Protein AF-A0A759NZT4-F1 (afdb_monomer_lite)

Radius of gyration: 34.12 Å; chains: 1; bounding box: 114×73×53 Å

Organism: Salmonella enterica (NCBI:txid28901)

Structure (mmCIF, N/CA/C/O backbone):
data_AF-A0A759NZT4-F1
#
_entry.id   AF-A0A759NZT4-F1
#
loop_
_atom_site.group_PDB
_atom_site.id
_atom_site.type_symbol
_atom_site.label_atom_id
_atom_site.label_alt_id
_atom_site.label_comp_id
_atom_site.label_asym_id
_atom_site.label_entity_id
_atom_site.label_seq_id
_atom_site.pdbx_PDB_ins_code
_atom_site.Cartn_x
_atom_site.Cartn_y
_atom_site.Cartn_z
_atom_site.occupancy
_atom_site.B_iso_or_equiv
_atom_site.auth_seq_id
_atom_site.auth_comp_id
_atom_site.auth_asym_id
_atom_site.auth_atom_id
_atom_site.pdbx_PDB_model_num
ATOM 1 N N . MET A 1 1 ? 90.671 -64.430 8.704 1.00 35.81 1 MET A N 1
ATOM 2 C CA . MET A 1 1 ? 90.419 -63.773 10.008 1.00 35.81 1 MET A CA 1
ATOM 3 C C . MET A 1 1 ? 89.373 -62.691 9.767 1.00 35.81 1 MET A C 1
ATOM 5 O O . MET A 1 1 ? 89.669 -61.749 9.054 1.00 35.81 1 MET A O 1
ATOM 9 N N . SER A 1 2 ? 88.084 -63.012 9.885 1.00 28.61 2 SER A N 1
ATOM 10 C CA . SER A 1 2 ? 87.216 -62.877 11.077 1.00 28.61 2 SER A CA 1
ATOM 11 C C . SER A 1 2 ? 86.881 -61.424 11.476 1.00 28.61 2 SER A C 1
ATOM 13 O O . SER A 1 2 ? 87.676 -60.769 12.135 1.00 28.61 2 SER A O 1
ATOM 15 N N . VAL A 1 3 ? 85.679 -60.995 11.059 1.00 34.97 3 VAL A N 1
ATOM 16 C CA . VAL A 1 3 ? 84.597 -60.298 11.804 1.00 34.97 3 VAL A CA 1
ATOM 17 C C . VAL A 1 3 ? 84.967 -59.187 12.809 1.00 34.97 3 VAL A C 1
ATOM 19 O O . VAL A 1 3 ? 85.616 -59.472 13.805 1.00 34.97 3 VAL A O 1
ATOM 22 N N . SER A 1 4 ? 84.379 -57.981 12.665 1.00 30.52 4 SER A N 1
ATOM 23 C CA . SER A 1 4 ? 83.433 -57.419 13.665 1.00 30.52 4 SER A CA 1
ATOM 24 C C . SER A 1 4 ? 82.822 -56.056 13.281 1.00 30.52 4 SER A C 1
ATOM 26 O O . SER A 1 4 ? 83.498 -55.141 12.827 1.00 30.52 4 SER A O 1
ATOM 28 N N . HIS A 1 5 ? 81.511 -55.966 13.526 1.00 36.41 5 HIS A N 1
ATOM 29 C CA . HIS A 1 5 ? 80.555 -54.861 13.386 1.00 36.41 5 HIS A CA 1
ATOM 30 C C . HIS A 1 5 ? 80.787 -53.616 14.265 1.00 36.41 5 HIS A C 1
ATOM 32 O O . HIS A 1 5 ? 81.105 -53.755 15.445 1.00 36.41 5 HIS A O 1
ATOM 38 N N . ARG A 1 6 ? 80.369 -52.446 13.745 1.00 35.56 6 ARG A N 1
ATOM 39 C CA . ARG A 1 6 ? 79.269 -51.538 14.206 1.00 35.56 6 ARG A CA 1
ATOM 40 C C . ARG A 1 6 ? 79.428 -50.186 13.485 1.00 35.56 6 ARG A C 1
ATOM 42 O O . ARG A 1 6 ? 80.552 -49.798 13.225 1.00 35.56 6 ARG A O 1
ATOM 49 N N . SER A 1 7 ? 78.419 -49.390 13.139 1.00 36.31 7 SER A N 1
ATOM 50 C CA . SER A 1 7 ? 76.964 -49.401 13.332 1.00 36.31 7 SER A CA 1
ATOM 51 C C . SER A 1 7 ? 76.367 -48.238 12.522 1.00 36.31 7 SER A C 1
ATOM 53 O O . SER A 1 7 ? 77.052 -47.244 12.308 1.00 36.31 7 SER A O 1
ATOM 55 N N . SER A 1 8 ? 75.060 -48.325 12.253 1.00 43.59 8 SER A N 1
ATOM 56 C CA . SER A 1 8 ? 74.136 -47.211 11.981 1.00 43.59 8 SER A CA 1
ATOM 57 C C . SER A 1 8 ? 74.209 -46.555 10.599 1.00 43.59 8 SER A C 1
ATOM 59 O O . SER A 1 8 ? 74.893 -45.555 10.408 1.00 43.59 8 SER A O 1
ATOM 61 N N . ILE A 1 9 ? 73.362 -47.031 9.682 1.00 39.31 9 ILE A N 1
ATOM 62 C CA . ILE A 1 9 ? 72.844 -46.206 8.587 1.00 39.31 9 ILE A CA 1
ATOM 63 C C . ILE A 1 9 ? 71.316 -46.240 8.693 1.00 39.31 9 ILE A C 1
ATOM 65 O O . ILE A 1 9 ? 70.698 -47.301 8.595 1.00 39.31 9 ILE A O 1
ATOM 69 N N . TYR A 1 10 ? 70.745 -45.074 8.998 1.00 38.62 10 TYR A N 1
ATOM 70 C CA . TYR A 1 10 ? 69.309 -44.811 8.982 1.00 38.62 10 TYR A CA 1
ATOM 71 C C . TYR A 1 10 ? 68.761 -45.038 7.565 1.00 38.62 10 TYR A C 1
ATOM 73 O O . TYR A 1 10 ? 69.424 -44.735 6.577 1.00 38.62 10 TYR A O 1
ATOM 81 N N . ARG A 1 11 ? 67.572 -45.635 7.486 1.00 38.50 11 ARG A N 1
ATOM 82 C CA . ARG A 1 11 ? 66.937 -46.161 6.272 1.00 38.50 11 ARG A CA 1
ATOM 83 C C . ARG A 1 11 ? 66.277 -45.022 5.472 1.00 38.50 11 ARG A C 1
ATOM 85 O O . ARG A 1 11 ? 65.508 -44.257 6.041 1.00 38.50 11 ARG A O 1
ATOM 92 N N . GLU A 1 12 ? 66.558 -44.935 4.170 1.00 46.94 12 GLU A N 1
ATOM 93 C CA . GLU A 1 12 ? 66.088 -43.895 3.223 1.00 46.94 12 GLU A CA 1
ATOM 94 C C . GLU A 1 12 ? 64.576 -43.948 2.896 1.00 46.94 12 GLU A C 1
ATOM 96 O O . GLU A 1 12 ? 64.057 -43.103 2.166 1.00 46.94 12 GLU A O 1
ATOM 101 N N . ASP A 1 13 ? 63.838 -44.903 3.465 1.00 45.12 13 ASP A N 1
ATOM 102 C CA . ASP A 1 13 ? 62.463 -45.221 3.059 1.00 45.12 13 ASP A CA 1
ATOM 103 C C . ASP A 1 13 ? 61.396 -44.250 3.613 1.00 45.12 13 ASP A C 1
ATOM 105 O O . ASP A 1 13 ? 60.246 -44.275 3.174 1.00 45.12 13 ASP A O 1
ATOM 109 N N . GLU A 1 14 ? 61.744 -43.371 4.559 1.00 44.72 14 GLU A N 1
ATOM 110 C CA . GLU A 1 14 ? 60.776 -42.461 5.200 1.00 44.72 14 GLU A CA 1
ATOM 111 C C . GLU A 1 14 ? 60.596 -41.121 4.459 1.00 44.72 14 GLU A C 1
ATOM 113 O O . GLU A 1 14 ? 59.561 -40.466 4.599 1.00 44.72 14 GLU A O 1
ATOM 118 N N . VAL A 1 15 ? 61.544 -40.718 3.603 1.00 46.66 15 VAL A N 1
ATOM 119 C CA . VAL A 1 15 ? 61.532 -39.385 2.962 1.00 46.66 15 VAL A CA 1
ATOM 120 C C . VAL A 1 15 ? 60.536 -39.303 1.791 1.00 46.66 15 VAL A C 1
ATOM 122 O O . VAL A 1 15 ? 59.911 -38.264 1.568 1.00 46.66 15 VAL A O 1
ATOM 125 N N . CYS A 1 16 ? 60.307 -40.402 1.066 1.00 43.81 16 CYS A N 1
ATOM 126 C CA . CYS A 1 16 ? 59.415 -40.427 -0.104 1.00 43.81 16 CYS A CA 1
ATOM 127 C C . CYS A 1 16 ? 57.915 -40.476 0.244 1.00 43.81 16 CYS A C 1
ATOM 129 O O . CYS A 1 16 ? 57.077 -40.099 -0.583 1.00 43.81 16 CYS A O 1
ATOM 131 N N . LEU A 1 17 ? 57.558 -40.928 1.451 1.00 44.97 17 LEU A N 1
ATOM 132 C CA . LEU A 1 17 ? 56.162 -41.017 1.895 1.00 44.97 17 LEU A CA 1
ATOM 133 C C . LEU A 1 17 ? 55.606 -39.652 2.324 1.00 44.97 17 LEU A C 1
ATOM 135 O O . LEU A 1 17 ? 54.465 -39.334 1.988 1.00 44.97 17 LEU A O 1
ATOM 139 N N . PHE A 1 18 ? 56.421 -38.804 2.959 1.00 41.12 18 PHE A N 1
ATOM 140 C CA . PHE A 1 18 ? 56.011 -37.448 3.346 1.00 41.12 18 PHE A CA 1
ATOM 141 C C . PHE A 1 18 ? 55.744 -36.540 2.136 1.00 41.12 18 PHE A C 1
ATOM 143 O O . PHE A 1 18 ? 54.761 -35.803 2.122 1.00 41.12 18 PHE A O 1
ATOM 150 N N . TYR A 1 19 ? 56.556 -36.639 1.078 1.00 45.69 19 TYR A N 1
ATOM 151 C CA . TYR A 1 19 ? 56.422 -35.784 -0.110 1.00 45.69 19 TYR A CA 1
ATOM 152 C C . TYR A 1 19 ? 55.162 -36.086 -0.944 1.00 45.69 19 TYR A C 1
ATOM 154 O O . TYR A 1 19 ? 54.544 -35.183 -1.511 1.00 45.69 19 TYR A O 1
ATOM 162 N N . ASN A 1 20 ? 54.758 -37.359 -1.024 1.00 48.81 20 ASN A N 1
ATOM 163 C CA . ASN A 1 20 ? 53.563 -37.767 -1.770 1.00 48.81 20 ASN A CA 1
ATOM 164 C C . ASN A 1 20 ? 52.261 -37.484 -1.006 1.00 48.81 20 ASN A C 1
ATOM 166 O O . ASN A 1 20 ? 51.255 -37.163 -1.641 1.00 48.81 20 ASN A O 1
ATOM 170 N N . TYR A 1 21 ? 52.287 -37.557 0.331 1.00 50.41 21 TYR A N 1
ATOM 171 C CA . TYR A 1 21 ? 51.164 -37.165 1.185 1.00 50.41 21 TYR A CA 1
ATOM 172 C C . TYR A 1 21 ? 50.851 -35.669 1.019 1.00 50.41 21 TYR A C 1
ATOM 174 O O . TYR A 1 21 ? 49.723 -35.304 0.695 1.00 50.41 21 TYR A O 1
ATOM 182 N N . ASP A 1 22 ? 51.879 -34.821 1.090 1.00 54.00 22 ASP A N 1
ATOM 183 C CA . ASP A 1 22 ? 51.757 -33.361 0.979 1.00 54.00 22 ASP A CA 1
ATOM 184 C C . ASP A 1 22 ? 51.263 -32.916 -0.417 1.00 54.00 22 ASP A C 1
ATOM 186 O O . ASP A 1 22 ? 50.373 -32.081 -0.559 1.00 54.00 22 ASP A O 1
ATOM 190 N N . GLN A 1 23 ? 51.730 -33.561 -1.494 1.00 54.81 23 GLN A N 1
ATOM 191 C CA . GLN A 1 23 ? 51.256 -33.287 -2.862 1.00 54.81 23 GLN A CA 1
ATOM 192 C C . GLN A 1 23 ? 49.818 -33.772 -3.128 1.00 54.81 23 GLN A C 1
ATOM 194 O O . GLN A 1 23 ? 49.093 -33.160 -3.925 1.00 54.81 23 GLN A O 1
ATOM 199 N N . ALA A 1 24 ? 49.389 -34.872 -2.502 1.00 57.16 24 ALA A N 1
ATOM 200 C CA . ALA A 1 24 ? 48.019 -35.374 -2.606 1.00 57.16 24 ALA A CA 1
ATOM 201 C C . ALA A 1 24 ? 47.037 -34.493 -1.818 1.00 57.16 24 ALA A C 1
ATOM 203 O O . ALA A 1 24 ? 45.959 -34.166 -2.329 1.00 57.16 24 ALA A O 1
ATOM 204 N N . GLU A 1 25 ? 47.434 -34.038 -0.630 1.00 58.22 25 GLU A N 1
ATOM 205 C CA . GLU A 1 25 ? 46.683 -33.080 0.184 1.00 58.22 25 GLU A CA 1
ATOM 206 C C . GLU A 1 25 ? 46.579 -31.720 -0.518 1.00 58.22 25 GLU A C 1
ATOM 208 O O . GLU A 1 25 ? 45.478 -31.187 -0.654 1.00 58.22 25 GLU A O 1
ATOM 213 N N . LEU A 1 26 ? 47.669 -31.206 -1.105 1.00 57.31 26 LEU A N 1
ATOM 214 C CA . LEU A 1 26 ? 47.673 -29.940 -1.849 1.00 57.31 26 LEU A CA 1
ATOM 215 C C . LEU A 1 26 ? 46.755 -29.978 -3.084 1.00 57.31 26 LEU A C 1
ATOM 217 O O . LEU A 1 26 ? 46.030 -29.020 -3.366 1.00 57.31 26 LEU A O 1
ATOM 221 N N . LYS A 1 27 ? 46.736 -31.095 -3.828 1.00 67.31 27 LYS A N 1
ATOM 222 C CA . LYS A 1 27 ? 45.816 -31.293 -4.967 1.00 67.31 27 LYS A CA 1
ATOM 223 C C . LYS A 1 27 ? 44.361 -31.369 -4.517 1.00 67.31 27 LYS A C 1
ATOM 225 O O . LYS A 1 27 ? 43.483 -30.856 -5.211 1.00 67.31 27 LYS A O 1
ATOM 230 N N . THR A 1 28 ? 44.110 -32.000 -3.377 1.00 69.75 28 THR A N 1
ATOM 231 C CA . THR A 1 28 ? 42.771 -32.147 -2.802 1.00 69.75 28 THR A CA 1
ATOM 232 C C . THR A 1 28 ? 42.262 -30.803 -2.274 1.00 69.75 28 THR A C 1
ATOM 234 O O . THR A 1 28 ? 41.172 -30.376 -2.649 1.00 69.75 28 THR A O 1
ATOM 237 N N . MET A 1 29 ? 43.095 -30.050 -1.553 1.00 68.50 29 MET A N 1
ATOM 238 C CA . MET A 1 29 ? 42.803 -28.682 -1.115 1.00 68.50 29 MET A CA 1
ATOM 239 C C . MET A 1 29 ? 42.590 -27.722 -2.289 1.00 68.50 29 MET A C 1
ATOM 241 O O . MET A 1 29 ? 41.647 -26.936 -2.274 1.00 68.50 29 MET A O 1
ATOM 245 N N . ARG A 1 30 ? 43.382 -27.820 -3.365 1.00 71.50 30 ARG A N 1
ATOM 246 C CA . ARG A 1 30 ? 43.185 -27.002 -4.575 1.00 71.50 30 ARG A CA 1
ATOM 247 C C . ARG A 1 30 ? 41.846 -27.290 -5.259 1.00 71.50 30 ARG A C 1
ATOM 249 O O . ARG A 1 30 ? 41.198 -26.358 -5.727 1.00 71.50 30 ARG A O 1
ATOM 256 N N . LYS A 1 31 ? 41.405 -28.553 -5.294 1.00 73.44 31 LYS A N 1
ATOM 257 C CA . LYS A 1 31 ? 40.073 -28.925 -5.803 1.00 73.44 31 LYS A CA 1
ATOM 258 C C . LYS A 1 31 ? 38.955 -28.364 -4.924 1.00 73.44 31 LYS A C 1
ATOM 260 O O . LYS A 1 31 ? 37.983 -27.852 -5.469 1.00 73.44 31 LYS A O 1
ATOM 265 N N . PHE A 1 32 ? 39.114 -28.394 -3.599 1.00 77.19 32 PHE A N 1
ATOM 266 C CA . PHE A 1 32 ? 38.150 -27.795 -2.673 1.00 77.19 32 PHE A CA 1
ATOM 267 C C . PHE A 1 32 ? 38.076 -26.271 -2.804 1.00 77.19 32 PHE A C 1
ATOM 269 O O . PHE A 1 32 ? 36.976 -25.734 -2.871 1.00 77.19 32 PHE A O 1
ATOM 276 N N . ILE A 1 33 ? 39.210 -25.575 -2.926 1.00 76.62 33 ILE A N 1
ATOM 277 C CA . ILE A 1 33 ? 39.238 -24.117 -3.128 1.00 76.62 33 ILE A CA 1
ATOM 278 C C . ILE A 1 33 ? 38.543 -23.745 -4.440 1.00 76.62 33 ILE A C 1
ATOM 280 O O . ILE A 1 33 ? 37.688 -22.866 -4.439 1.00 76.62 33 ILE A O 1
ATOM 284 N N . ILE A 1 34 ? 38.839 -24.446 -5.541 1.00 77.56 34 ILE A N 1
ATOM 285 C CA . ILE A 1 34 ? 38.169 -24.207 -6.828 1.00 77.56 34 ILE A CA 1
ATOM 286 C C . ILE A 1 34 ? 36.663 -24.466 -6.702 1.00 77.56 34 ILE A C 1
ATOM 288 O O . ILE A 1 3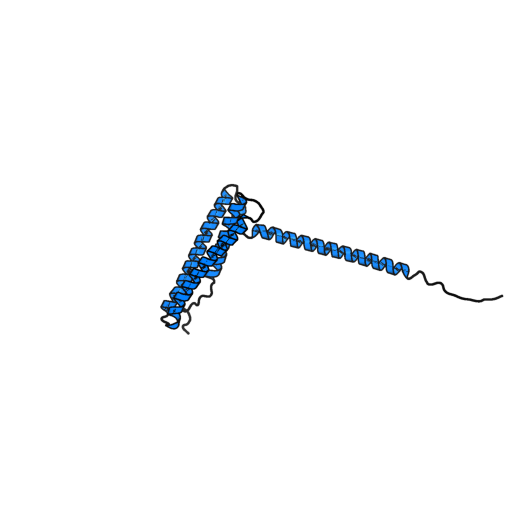4 ? 35.879 -23.623 -7.125 1.00 77.56 34 ILE A O 1
ATOM 292 N N . ALA A 1 35 ? 36.254 -25.573 -6.073 1.00 79.81 35 ALA A N 1
ATOM 293 C CA . ALA A 1 35 ? 34.844 -25.900 -5.877 1.00 79.81 35 ALA A CA 1
ATOM 294 C C . ALA A 1 35 ? 34.110 -24.824 -5.057 1.00 79.81 35 ALA A C 1
ATOM 296 O O . ALA A 1 35 ? 33.054 -24.350 -5.476 1.00 79.81 35 ALA A O 1
ATOM 297 N N . ILE A 1 36 ? 34.696 -24.377 -3.942 1.00 79.81 36 ILE A N 1
ATOM 298 C CA . ILE A 1 36 ? 34.139 -23.322 -3.085 1.00 79.81 36 ILE A CA 1
ATOM 299 C C . ILE A 1 36 ? 34.066 -21.995 -3.844 1.00 79.81 36 ILE A C 1
ATOM 301 O O . ILE A 1 36 ? 33.029 -21.339 -3.808 1.00 79.81 36 ILE A O 1
ATOM 305 N N . SER A 1 37 ? 35.112 -21.613 -4.583 1.00 75.50 37 SER A N 1
ATOM 306 C CA . SER A 1 37 ? 35.100 -20.399 -5.406 1.00 75.50 37 SER A CA 1
ATOM 307 C C . SER A 1 37 ? 34.037 -20.462 -6.505 1.00 75.50 37 SER A C 1
ATOM 309 O O . SER A 1 37 ? 33.333 -19.479 -6.715 1.00 75.50 37 SER A O 1
ATOM 311 N N . THR A 1 38 ? 33.859 -21.607 -7.171 1.00 71.69 38 THR A N 1
ATOM 312 C CA . THR A 1 38 ? 32.804 -21.769 -8.186 1.00 71.69 38 THR A CA 1
ATOM 313 C C . THR A 1 38 ? 31.402 -21.720 -7.582 1.00 71.69 38 THR A C 1
ATOM 315 O O . THR A 1 38 ? 30.535 -21.053 -8.137 1.00 71.69 38 THR A O 1
ATOM 318 N N . LEU A 1 39 ? 31.188 -22.334 -6.414 1.00 70.44 39 LEU A N 1
ATOM 319 C CA . LEU A 1 39 ? 29.932 -22.234 -5.664 1.00 70.44 39 LEU A CA 1
ATOM 320 C C . LEU A 1 39 ? 29.647 -20.785 -5.258 1.00 70.44 39 LEU A C 1
ATOM 322 O O . LEU A 1 39 ? 28.536 -20.301 -5.455 1.00 70.44 39 LEU A O 1
ATOM 326 N N . TYR A 1 40 ? 30.659 -20.069 -4.768 1.00 71.06 40 TYR A N 1
ATOM 327 C CA . TYR A 1 40 ? 30.535 -18.665 -4.386 1.00 71.06 40 TYR A CA 1
ATOM 328 C C . TYR A 1 40 ? 30.161 -17.772 -5.580 1.00 71.06 40 TYR A C 1
ATOM 330 O O . TYR A 1 40 ? 29.289 -16.916 -5.453 1.00 71.06 40 TYR A O 1
ATOM 338 N N . PHE A 1 41 ? 30.755 -18.006 -6.756 1.00 59.97 41 PHE A N 1
ATOM 339 C CA . PHE A 1 41 ? 30.419 -17.288 -7.991 1.00 59.97 41 PHE A CA 1
ATOM 340 C C . PHE A 1 41 ? 28.991 -17.568 -8.488 1.00 59.97 41 PHE A C 1
ATOM 342 O O . PHE A 1 41 ? 28.316 -16.637 -8.931 1.00 59.97 41 PHE A O 1
ATOM 349 N N . ILE A 1 42 ? 28.507 -18.814 -8.391 1.00 60.28 42 ILE A N 1
ATOM 350 C CA . ILE A 1 42 ? 27.133 -19.171 -8.787 1.00 60.28 42 ILE A CA 1
ATOM 351 C C . ILE A 1 42 ? 26.122 -18.462 -7.875 1.00 60.28 42 ILE A C 1
ATOM 353 O O . ILE A 1 42 ? 25.247 -17.757 -8.380 1.00 60.28 42 ILE A O 1
ATOM 357 N N . PHE A 1 43 ? 26.306 -18.531 -6.551 1.00 55.75 43 PHE A N 1
ATOM 358 C CA . PHE A 1 43 ? 25.444 -17.828 -5.591 1.00 55.75 43 PHE A CA 1
ATOM 359 C C . PHE A 1 43 ? 25.451 -16.301 -5.792 1.00 55.75 43 PHE A C 1
ATOM 361 O O . PHE A 1 43 ? 24.401 -15.665 -5.715 1.00 55.75 43 PHE A O 1
ATOM 368 N N . TYR A 1 44 ? 26.602 -15.695 -6.108 1.00 57.00 44 TYR A N 1
ATOM 369 C CA . TYR A 1 44 ? 26.679 -14.250 -6.369 1.00 57.00 44 TYR A CA 1
ATOM 370 C C . TYR A 1 44 ? 25.884 -13.821 -7.613 1.00 57.00 44 TYR A C 1
ATOM 372 O O . TYR A 1 44 ? 25.286 -12.738 -7.642 1.00 57.00 44 TYR A O 1
ATOM 380 N N . SER A 1 45 ? 25.871 -14.660 -8.653 1.00 49.81 45 SER A N 1
ATOM 381 C CA . SER A 1 45 ? 25.184 -14.352 -9.911 1.00 49.81 45 SER A CA 1
ATOM 382 C C . SER A 1 45 ? 23.653 -14.367 -9.782 1.00 49.81 45 SER A C 1
ATOM 384 O O . SER A 1 45 ? 22.985 -13.519 -10.378 1.00 49.81 45 SER A O 1
ATOM 386 N N . GLU A 1 46 ? 23.098 -15.243 -8.938 1.00 50.34 46 GLU A N 1
ATOM 387 C CA . GLU A 1 46 ? 21.656 -15.297 -8.653 1.00 50.34 46 GLU A CA 1
ATOM 388 C C . GLU A 1 46 ? 21.181 -14.089 -7.830 1.00 50.34 46 GLU A C 1
ATOM 390 O O . GLU A 1 46 ? 20.164 -13.473 -8.156 1.00 50.34 46 GLU A O 1
ATOM 395 N N . VAL A 1 47 ? 21.961 -13.670 -6.826 1.00 51.50 47 VAL A N 1
ATOM 396 C CA . VAL A 1 47 ? 21.650 -12.493 -5.990 1.00 51.50 47 VAL A CA 1
ATOM 397 C C . VAL A 1 47 ? 21.649 -11.195 -6.810 1.00 51.50 47 VAL A C 1
ATOM 399 O O . VAL A 1 47 ? 20.826 -10.306 -6.587 1.00 51.50 47 VAL A O 1
ATOM 402 N N . SER A 1 48 ? 22.537 -11.089 -7.801 1.00 48.06 48 SER A N 1
ATOM 403 C CA . SER A 1 48 ? 22.672 -9.886 -8.632 1.00 48.06 48 SER A CA 1
ATOM 404 C C . SER A 1 48 ? 21.476 -9.687 -9.573 1.00 48.06 48 SER A C 1
ATOM 406 O O . SER A 1 48 ? 20.984 -8.563 -9.709 1.00 48.06 48 SER A O 1
ATOM 408 N N . LYS A 1 49 ? 20.961 -10.772 -10.172 1.00 44.50 49 LYS A N 1
ATOM 409 C CA . LYS A 1 49 ? 19.748 -10.748 -11.011 1.00 44.50 49 LYS A CA 1
ATOM 410 C C . LYS A 1 49 ? 18.494 -10.402 -10.206 1.00 44.50 49 LYS A C 1
ATOM 412 O O . LYS A 1 49 ? 17.723 -9.544 -10.628 1.00 44.50 49 LYS A O 1
ATOM 417 N N . ALA A 1 50 ? 18.354 -10.970 -9.007 1.00 46.72 50 ALA A N 1
ATOM 418 C CA . ALA A 1 50 ? 17.209 -10.717 -8.130 1.00 46.72 50 ALA A CA 1
ATOM 419 C C . ALA A 1 50 ? 17.037 -9.230 -7.758 1.00 46.72 50 ALA A C 1
ATOM 421 O O . ALA A 1 50 ? 15.920 -8.770 -7.533 1.00 46.72 50 ALA A O 1
ATOM 422 N N . SER A 1 51 ? 18.128 -8.457 -7.727 1.00 47.22 51 SER A N 1
ATOM 423 C CA . SER A 1 51 ? 18.098 -7.033 -7.366 1.00 47.22 51 SER A CA 1
ATOM 424 C C . SER A 1 51 ? 17.463 -6.128 -8.436 1.00 47.22 51 SER A C 1
ATOM 426 O O . SER A 1 51 ? 16.825 -5.133 -8.097 1.00 47.22 51 SER A O 1
ATOM 428 N N . SER A 1 52 ? 17.602 -6.482 -9.721 1.00 50.66 52 SER A N 1
ATOM 429 C CA . SER A 1 52 ? 17.010 -5.740 -10.844 1.00 50.66 52 SER A CA 1
ATOM 430 C C . SER A 1 52 ? 15.523 -6.061 -11.008 1.00 50.66 52 SER A C 1
ATOM 432 O O . SER A 1 52 ? 14.738 -5.179 -11.347 1.00 50.66 52 SER A O 1
ATOM 434 N N . ASP A 1 53 ? 15.132 -7.304 -10.727 1.00 54.31 53 ASP A N 1
ATOM 435 C CA . ASP A 1 53 ? 13.766 -7.794 -10.938 1.00 54.31 53 ASP A CA 1
ATOM 436 C C . ASP A 1 53 ? 12.812 -7.444 -9.786 1.00 54.31 53 ASP A C 1
ATOM 438 O O . ASP A 1 53 ? 11.598 -7.509 -9.951 1.00 54.31 53 ASP A O 1
ATOM 442 N N . TYR A 1 54 ? 13.338 -7.021 -8.630 1.00 55.38 54 TYR A N 1
ATOM 443 C CA . TYR A 1 54 ? 12.563 -6.860 -7.394 1.00 55.38 54 TYR A CA 1
ATOM 444 C C . TYR A 1 54 ? 11.376 -5.886 -7.508 1.00 55.38 54 TYR A C 1
ATOM 446 O O . TYR A 1 54 ? 10.360 -6.063 -6.842 1.00 55.38 54 TYR A O 1
ATOM 454 N N . TYR A 1 55 ? 11.485 -4.865 -8.361 1.00 60.19 55 TYR A N 1
ATOM 455 C CA . TYR A 1 55 ? 10.413 -3.888 -8.575 1.00 60.19 55 TYR A CA 1
ATOM 456 C C . TYR A 1 55 ? 9.923 -3.827 -10.011 1.00 60.19 55 TYR A C 1
ATOM 458 O O . TYR A 1 55 ? 9.013 -3.052 -10.278 1.00 60.19 55 TYR A O 1
ATOM 466 N N . LEU A 1 56 ? 10.524 -4.551 -10.953 1.00 65.94 56 LEU A N 1
ATOM 467 C CA . LEU A 1 56 ? 10.112 -4.462 -12.349 1.00 65.94 56 LEU A CA 1
ATOM 468 C C . LEU A 1 56 ? 8.916 -5.381 -12.571 1.00 65.94 56 LEU A C 1
ATOM 470 O O . LEU A 1 56 ? 8.979 -6.588 -12.352 1.00 65.94 56 LEU A O 1
ATOM 474 N N . ASN A 1 57 ? 7.815 -4.799 -13.036 1.00 68.69 57 ASN A N 1
ATOM 475 C CA . ASN A 1 57 ? 6.705 -5.590 -13.532 1.00 68.69 57 ASN A CA 1
ATOM 476 C C . ASN A 1 57 ? 7.154 -6.216 -14.860 1.00 68.69 57 ASN A C 1
ATOM 478 O O . ASN A 1 57 ? 7.307 -5.512 -15.862 1.00 68.69 57 ASN A O 1
ATOM 482 N N . SER A 1 58 ? 7.384 -7.531 -14.860 1.00 64.62 58 SER A N 1
ATOM 483 C CA . SER A 1 58 ? 7.863 -8.277 -16.030 1.00 64.62 58 SER A CA 1
ATOM 484 C C . SER A 1 58 ? 6.938 -8.130 -17.244 1.00 64.62 58 SER A C 1
ATOM 486 O O . SER A 1 58 ? 7.422 -8.165 -18.372 1.00 64.62 58 SER A O 1
ATOM 488 N N . LEU A 1 59 ? 5.643 -7.860 -17.026 1.00 68.81 59 LEU A N 1
ATOM 489 C CA . LEU A 1 59 ? 4.670 -7.575 -18.086 1.00 68.81 59 LEU A CA 1
ATOM 490 C C . LEU A 1 59 ? 4.923 -6.224 -18.776 1.00 68.81 59 LEU A C 1
ATOM 492 O O . LEU A 1 59 ? 4.639 -6.077 -19.961 1.00 68.81 59 LEU A O 1
ATOM 496 N N . CYS A 1 60 ? 5.474 -5.238 -18.061 1.00 77.38 60 CYS A N 1
ATOM 497 C CA . CYS A 1 60 ? 5.866 -3.950 -18.643 1.00 77.38 60 CYS A CA 1
ATOM 498 C C . CYS A 1 60 ? 7.273 -3.977 -19.251 1.00 77.38 60 CYS A C 1
ATOM 500 O O . CYS A 1 60 ? 7.584 -3.148 -20.104 1.00 77.38 60 CYS A O 1
ATOM 502 N N . ALA A 1 61 ? 8.123 -4.922 -18.836 1.00 67.19 61 ALA A N 1
ATOM 503 C CA . ALA A 1 61 ? 9.480 -5.072 -19.356 1.00 67.19 61 ALA A CA 1
ATOM 504 C C . ALA A 1 61 ? 9.525 -5.557 -20.820 1.00 67.19 61 ALA A C 1
ATOM 506 O O . ALA A 1 61 ? 10.526 -5.331 -21.494 1.00 67.19 61 ALA A O 1
ATOM 507 N N . SER A 1 62 ? 8.454 -6.184 -21.321 1.00 63.56 62 SER A N 1
ATOM 508 C CA . SER A 1 62 ? 8.338 -6.671 -22.705 1.00 63.56 62 SER A CA 1
ATOM 509 C C . SER A 1 62 ? 7.774 -5.654 -23.710 1.00 63.56 62 SER A C 1
ATOM 511 O O . SER A 1 62 ? 7.636 -5.989 -24.883 1.00 63.56 62 SER A O 1
ATOM 513 N N . ALA A 1 63 ? 7.398 -4.445 -23.280 1.00 59.97 63 ALA A N 1
ATOM 514 C CA . ALA A 1 63 ? 6.853 -3.419 -24.173 1.00 59.97 63 ALA A CA 1
ATOM 515 C C . ALA A 1 63 ? 7.965 -2.700 -24.974 1.00 59.97 63 ALA A C 1
ATOM 517 O O . ALA A 1 63 ? 9.115 -2.647 -24.541 1.00 59.97 63 ALA A O 1
ATOM 518 N N . GLU A 1 64 ? 7.643 -2.114 -26.133 1.00 55.72 64 GLU A N 1
ATOM 519 C CA . GLU A 1 64 ? 8.624 -1.387 -26.959 1.00 55.72 64 GLU A CA 1
ATOM 520 C C . GLU A 1 64 ? 8.579 0.137 -26.737 1.00 55.72 64 GLU A C 1
ATOM 522 O O . GLU A 1 64 ? 7.521 0.771 -26.766 1.00 55.72 64 GLU A O 1
ATOM 527 N N . GLY A 1 65 ? 9.751 0.760 -26.562 1.00 62.41 65 GLY A N 1
ATOM 528 C CA . GLY A 1 65 ? 9.911 2.220 -26.577 1.00 62.41 65 GLY A CA 1
ATOM 529 C C . GLY A 1 65 ? 9.051 2.969 -25.546 1.00 62.41 65 GLY A C 1
ATOM 530 O O . GLY A 1 65 ? 9.087 2.674 -24.352 1.00 62.41 65 GLY A O 1
ATOM 531 N N . SER A 1 66 ? 8.274 3.965 -25.990 1.00 62.97 66 SER A N 1
ATOM 532 C CA . SER A 1 66 ? 7.405 4.777 -25.117 1.00 62.97 66 SER A CA 1
ATOM 533 C C . SER A 1 66 ? 6.297 3.972 -24.427 1.00 62.97 66 SER A C 1
ATOM 535 O O . SER A 1 66 ? 5.831 4.375 -23.361 1.00 62.97 66 SER A O 1
ATOM 537 N N . GLN A 1 67 ? 5.928 2.808 -24.973 1.00 73.50 67 GLN A N 1
ATOM 538 C CA . GLN A 1 67 ? 4.895 1.932 -24.412 1.00 73.50 67 GLN A CA 1
ATOM 539 C C . GLN A 1 67 ? 5.310 1.352 -23.052 1.00 73.50 67 GLN A C 1
ATOM 541 O O . GLN A 1 67 ? 4.457 1.084 -22.209 1.00 73.50 67 GLN A O 1
ATOM 546 N N . VAL A 1 68 ? 6.618 1.223 -22.797 1.00 78.12 68 VAL A N 1
ATOM 547 C CA . VAL A 1 68 ? 7.154 0.773 -21.502 1.00 78.12 68 VAL A CA 1
ATOM 548 C C . VAL A 1 68 ? 6.793 1.760 -20.397 1.00 78.12 68 VAL A C 1
ATOM 550 O O . VAL A 1 68 ? 6.283 1.373 -19.347 1.00 78.12 68 VAL A O 1
ATOM 553 N N . VAL A 1 69 ? 7.036 3.052 -20.628 1.00 82.12 69 VAL A N 1
ATOM 554 C CA . VAL A 1 69 ? 6.778 4.100 -19.630 1.00 82.12 69 VAL A CA 1
ATOM 555 C C . VAL A 1 69 ? 5.285 4.205 -19.334 1.00 82.12 69 VAL A C 1
ATOM 557 O O . VAL A 1 69 ? 4.900 4.308 -18.168 1.00 82.12 69 VAL A O 1
ATOM 560 N N . ASP A 1 70 ? 4.444 4.145 -20.365 1.00 87.00 70 ASP A N 1
ATOM 561 C CA . ASP A 1 70 ? 2.993 4.207 -20.194 1.00 87.00 70 ASP A CA 1
ATOM 562 C C . ASP A 1 70 ? 2.441 2.953 -19.502 1.00 87.00 70 ASP A C 1
ATOM 564 O O . ASP A 1 70 ? 1.562 3.077 -18.648 1.00 87.00 70 ASP A O 1
ATOM 568 N N . CYS A 1 71 ? 3.014 1.769 -19.756 1.00 88.31 71 CYS A N 1
ATOM 569 C CA . CYS A 1 71 ? 2.691 0.558 -18.998 1.00 88.31 71 CYS A CA 1
ATOM 570 C C . CYS A 1 71 ? 2.946 0.750 -17.498 1.00 88.31 71 CYS A C 1
ATOM 572 O O . CYS A 1 71 ? 2.047 0.523 -16.691 1.00 88.31 71 CYS A O 1
ATOM 574 N N . TYR A 1 72 ? 4.123 1.256 -17.114 1.00 89.12 72 TYR A N 1
ATOM 575 C CA . TYR A 1 72 ? 4.450 1.494 -15.704 1.00 89.12 72 TYR A CA 1
ATOM 576 C C . TYR A 1 72 ? 3.560 2.553 -15.042 1.00 89.12 72 TYR A C 1
ATOM 578 O O . TYR A 1 72 ? 3.191 2.408 -13.876 1.00 89.12 72 TYR A O 1
ATOM 586 N N . LYS A 1 73 ? 3.177 3.610 -15.768 1.00 91.12 73 LYS A N 1
ATOM 587 C CA . LYS A 1 73 ? 2.215 4.600 -15.258 1.00 91.12 73 LYS A CA 1
ATOM 588 C C . LYS A 1 73 ? 0.841 3.979 -15.023 1.00 91.12 73 LYS A C 1
ATOM 590 O O . LYS A 1 73 ? 0.240 4.218 -13.978 1.00 91.12 73 LYS A O 1
ATOM 595 N N . ASN A 1 74 ? 0.355 3.181 -15.971 1.00 92.06 74 ASN A N 1
ATOM 596 C CA . ASN A 1 74 ? -0.928 2.496 -15.844 1.00 92.06 74 ASN A CA 1
ATOM 597 C C . ASN A 1 74 ? -0.906 1.472 -14.702 1.00 92.06 74 ASN A C 1
ATOM 599 O O . ASN A 1 74 ? -1.862 1.403 -13.931 1.00 92.06 74 ASN A O 1
ATOM 603 N N . ASP A 1 75 ? 0.200 0.746 -14.532 1.00 91.88 75 ASP A N 1
ATOM 604 C CA . ASP A 1 75 ? 0.402 -0.174 -13.411 1.00 91.88 75 ASP A CA 1
ATOM 605 C C . ASP A 1 75 ? 0.359 0.555 -12.059 1.00 91.88 75 ASP A C 1
ATOM 607 O O . 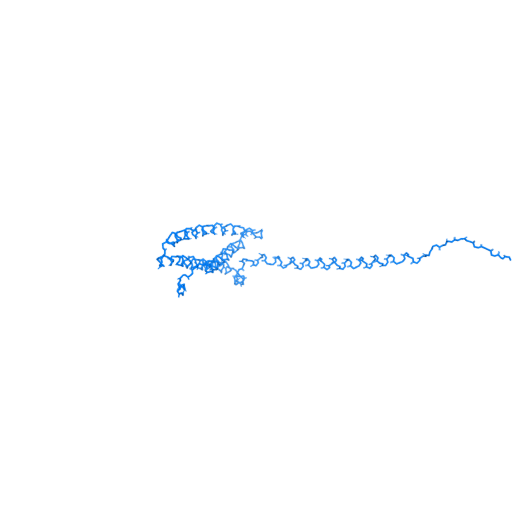ASP A 1 75 ? -0.325 0.125 -11.126 1.00 91.88 75 ASP A O 1
ATOM 611 N N . LEU A 1 76 ? 1.007 1.721 -11.967 1.00 93.88 76 LEU A N 1
ATOM 612 C CA . LEU A 1 76 ? 0.918 2.577 -10.788 1.00 93.88 76 LEU A CA 1
ATOM 613 C C . LEU A 1 76 ? -0.523 3.038 -10.524 1.00 93.88 76 LEU A C 1
ATOM 615 O O . LEU A 1 76 ? -0.977 2.989 -9.379 1.00 93.88 76 LEU A O 1
ATOM 619 N N . LEU A 1 77 ? -1.267 3.472 -11.543 1.00 96.38 77 LEU A N 1
ATOM 620 C CA . LEU A 1 77 ? -2.669 3.869 -11.375 1.00 96.38 77 LEU A CA 1
ATOM 621 C C . LEU A 1 77 ? -3.526 2.706 -10.859 1.00 96.38 77 LEU A C 1
ATOM 623 O O . LEU A 1 77 ? -4.267 2.886 -9.891 1.00 96.38 77 LEU A O 1
ATOM 627 N N . ALA A 1 78 ? -3.375 1.514 -11.441 1.00 96.00 78 ALA A N 1
ATOM 628 C CA . ALA A 1 78 ? -4.080 0.312 -11.003 1.00 96.00 78 ALA A CA 1
ATOM 629 C C . ALA A 1 78 ? -3.764 -0.025 -9.536 1.00 96.00 78 ALA A C 1
ATOM 631 O O . ALA A 1 78 ? -4.675 -0.164 -8.719 1.00 96.00 78 ALA A O 1
ATOM 632 N N . SER A 1 79 ? -2.481 -0.033 -9.164 1.00 97.00 79 SER A N 1
ATOM 633 C CA . SER A 1 79 ? -2.059 -0.302 -7.785 1.00 97.00 79 SER A CA 1
ATOM 634 C C . SER A 1 79 ? -2.608 0.718 -6.771 1.00 97.00 79 SER A C 1
ATOM 636 O O . SER A 1 79 ? -2.939 0.359 -5.642 1.00 97.00 79 SER A O 1
ATOM 638 N N . ASN A 1 80 ? -2.750 1.996 -7.155 1.00 97.75 80 ASN A N 1
ATOM 639 C CA . ASN A 1 80 ? -3.342 3.020 -6.291 1.00 97.75 80 ASN A CA 1
ATOM 640 C C . ASN A 1 80 ? -4.834 2.754 -6.055 1.00 97.75 80 ASN A C 1
ATOM 642 O O . ASN A 1 80 ? -5.320 2.942 -4.938 1.00 97.75 80 ASN A O 1
ATOM 646 N N . VAL A 1 81 ? -5.561 2.297 -7.080 1.00 98.38 81 VAL A N 1
ATOM 647 C CA . VAL A 1 81 ? -6.965 1.883 -6.940 1.00 98.38 81 VAL A CA 1
ATOM 648 C C . VAL A 1 81 ? -7.079 0.677 -6.004 1.00 98.38 81 VAL A C 1
ATOM 650 O O . VAL A 1 81 ? -7.931 0.683 -5.113 1.00 98.38 81 VAL A O 1
ATOM 653 N N . GLU A 1 82 ? -6.204 -0.322 -6.150 1.00 98.00 82 GLU A N 1
ATOM 654 C CA . GLU A 1 82 ? -6.150 -1.494 -5.263 1.00 98.00 82 GLU A CA 1
ATOM 655 C C . GLU A 1 82 ? -5.922 -1.090 -3.798 1.00 98.00 82 GLU A C 1
ATOM 657 O O . GLU A 1 82 ? -6.685 -1.498 -2.917 1.00 98.00 82 GLU A O 1
ATOM 662 N N . LEU A 1 83 ? -4.938 -0.221 -3.540 1.00 98.56 83 LEU A N 1
ATOM 663 C CA . LEU A 1 83 ? -4.657 0.300 -2.202 1.00 98.56 83 LEU A CA 1
ATOM 664 C C . LEU A 1 83 ? -5.860 1.052 -1.618 1.00 98.56 83 LEU A C 1
ATOM 666 O O . LEU A 1 83 ? -6.281 0.764 -0.498 1.00 98.56 83 LEU A O 1
ATOM 670 N N . LYS A 1 84 ? -6.466 1.972 -2.379 1.00 98.38 84 LYS A N 1
ATOM 671 C CA . LYS A 1 84 ? -7.631 2.748 -1.918 1.00 98.38 84 LYS A CA 1
ATOM 672 C C . LYS A 1 84 ? -8.833 1.859 -1.611 1.00 98.38 84 LYS A C 1
ATOM 674 O O . LYS A 1 84 ? -9.563 2.109 -0.649 1.00 98.38 84 LYS A O 1
ATOM 679 N N . LYS A 1 85 ? -9.036 0.799 -2.397 1.00 98.38 85 LYS A N 1
ATOM 680 C CA . LYS A 1 85 ? -10.075 -0.201 -2.135 1.00 98.38 85 LYS A CA 1
ATOM 681 C C . LYS A 1 85 ? -9.811 -0.944 -0.823 1.00 98.38 85 LYS A C 1
ATOM 683 O O . LYS A 1 85 ? -10.746 -1.101 -0.038 1.00 98.38 85 LYS A O 1
ATOM 688 N N . ALA A 1 86 ? -8.569 -1.354 -0.565 1.00 98.06 86 ALA A N 1
ATOM 689 C CA . ALA A 1 86 ? -8.190 -2.036 0.672 1.00 98.06 86 ALA A CA 1
ATOM 690 C C . ALA A 1 86 ? -8.338 -1.126 1.908 1.00 98.06 86 ALA A C 1
ATOM 692 O O . ALA A 1 86 ? -8.940 -1.536 2.899 1.00 98.06 86 ALA A O 1
ATOM 693 N N . GLU A 1 87 ? -7.892 0.135 1.825 1.00 97.94 87 GLU A N 1
ATOM 694 C CA . GLU A 1 87 ? -8.076 1.160 2.869 1.00 97.94 87 GLU A CA 1
ATOM 695 C C . GLU A 1 87 ? -9.559 1.383 3.203 1.00 97.94 87 GLU A C 1
ATOM 697 O O . GLU A 1 87 ? -9.945 1.455 4.374 1.00 97.94 87 GLU A O 1
ATOM 702 N N . LYS A 1 88 ? -10.422 1.450 2.182 1.00 96.94 88 LYS A N 1
ATOM 703 C CA . LYS A 1 88 ? -11.870 1.558 2.386 1.00 96.94 88 LYS A CA 1
ATOM 704 C C . LYS A 1 88 ? -12.440 0.300 3.043 1.00 96.94 88 LYS A C 1
ATOM 706 O O . LYS A 1 88 ? -13.240 0.417 3.967 1.00 96.94 88 LYS A O 1
ATOM 711 N N . ASN A 1 89 ? -12.045 -0.887 2.580 1.00 95.00 89 ASN A N 1
ATOM 712 C CA . ASN A 1 89 ? -12.542 -2.160 3.104 1.00 95.00 89 ASN A CA 1
ATOM 713 C C . ASN A 1 89 ? -12.239 -2.310 4.599 1.00 95.00 89 ASN A C 1
ATOM 715 O O . ASN A 1 89 ? -13.152 -2.501 5.400 1.00 95.00 89 ASN A O 1
ATOM 719 N N . ILE A 1 90 ? -10.979 -2.121 4.991 1.00 94.69 90 ILE A N 1
ATOM 720 C CA . ILE A 1 90 ? -10.579 -2.234 6.395 1.00 94.69 90 ILE A CA 1
ATOM 721 C C . ILE A 1 90 ? -11.275 -1.188 7.279 1.00 94.69 90 ILE A C 1
ATOM 723 O O . ILE A 1 90 ? -11.709 -1.505 8.382 1.00 94.69 90 ILE A O 1
ATOM 727 N N . THR A 1 91 ? -11.482 0.030 6.765 1.00 94.88 91 THR A N 1
ATOM 728 C CA . THR A 1 91 ? -12.233 1.083 7.466 1.00 94.88 91 THR A CA 1
ATOM 729 C C . THR A 1 91 ? -13.681 0.663 7.713 1.00 94.88 91 THR A C 1
ATOM 731 O O . THR A 1 91 ? -14.199 0.858 8.809 1.00 94.88 91 THR A O 1
ATOM 734 N N . MET A 1 92 ? -14.345 0.072 6.713 1.00 91.94 92 MET A N 1
ATOM 735 C CA . MET A 1 92 ? -15.711 -0.440 6.868 1.00 91.94 92 MET A CA 1
ATOM 736 C C . MET A 1 92 ? -15.768 -1.594 7.873 1.00 91.94 92 MET A C 1
ATOM 738 O O . MET A 1 92 ? -16.670 -1.613 8.702 1.00 91.94 92 MET A O 1
ATOM 742 N N . ARG A 1 93 ? -14.797 -2.517 7.846 1.00 89.94 93 ARG A N 1
ATOM 743 C CA . ARG A 1 93 ? -14.708 -3.625 8.814 1.00 89.94 93 ARG A CA 1
ATOM 744 C C . ARG A 1 93 ? -14.567 -3.127 10.255 1.00 89.94 93 ARG A C 1
ATOM 746 O O . ARG A 1 93 ? -15.266 -3.633 11.117 1.00 89.94 93 ARG A O 1
ATOM 753 N N . ILE A 1 94 ? -13.732 -2.115 10.500 1.00 90.50 94 ILE A N 1
ATOM 754 C CA . ILE A 1 94 ? -13.577 -1.509 11.836 1.00 90.50 94 ILE A CA 1
ATOM 755 C C . ILE A 1 94 ? -14.872 -0.813 12.276 1.00 90.50 94 ILE A C 1
ATOM 757 O O . ILE A 1 94 ? -15.301 -0.968 13.412 1.00 90.50 94 ILE A O 1
ATOM 761 N N . LYS A 1 95 ? -15.530 -0.067 11.378 1.00 88.62 95 LYS A N 1
ATOM 762 C CA . LYS A 1 95 ? -16.776 0.648 11.705 1.00 88.62 95 LYS A CA 1
ATOM 763 C C . LYS A 1 95 ? -17.935 -0.278 12.072 1.00 88.62 95 LYS A C 1
ATOM 765 O O . LYS A 1 95 ? -18.769 0.119 12.876 1.00 88.62 95 LYS A O 1
ATOM 770 N N . LYS A 1 96 ? -17.971 -1.500 11.532 1.00 86.12 96 LYS A N 1
ATOM 771 C CA . LYS A 1 96 ? -18.989 -2.498 11.892 1.00 86.12 96 LYS A CA 1
ATOM 772 C C . LYS A 1 96 ? -18.978 -2.871 13.375 1.00 86.12 96 LYS A C 1
ATOM 774 O O . LYS A 1 96 ? -20.001 -3.305 13.879 1.00 86.12 96 LYS A O 1
ATOM 779 N N . TRP A 1 97 ? -17.873 -2.676 14.097 1.00 81.88 97 TRP A N 1
ATOM 780 C CA . TRP A 1 97 ? -17.831 -2.957 15.535 1.00 81.88 97 TRP A CA 1
ATOM 781 C C . TRP A 1 97 ? -18.821 -2.098 16.344 1.00 81.88 97 TRP A C 1
ATOM 783 O O . TRP A 1 97 ? -19.314 -2.561 17.365 1.00 81.88 97 TRP A O 1
ATOM 793 N N . HIS A 1 98 ? -19.173 -0.887 15.884 1.00 71.62 98 HIS A N 1
ATOM 794 C CA . HIS A 1 98 ? -20.233 -0.084 16.517 1.00 71.62 98 HIS A CA 1
ATOM 795 C C . HIS A 1 98 ? -21.614 -0.749 16.432 1.00 71.62 98 HIS A C 1
ATOM 797 O O . HIS A 1 98 ? -22.448 -0.546 17.306 1.00 71.62 98 HIS A O 1
ATOM 803 N N . GLU A 1 99 ? -21.873 -1.550 15.396 1.00 72.00 99 GLU A N 1
ATOM 804 C CA . GLU A 1 99 ? -23.178 -2.190 15.178 1.00 72.00 99 GLU A CA 1
ATOM 805 C C . GLU A 1 99 ? -23.457 -3.310 16.202 1.00 72.00 99 GLU A C 1
ATOM 807 O O . GLU A 1 99 ? -24.584 -3.791 16.297 1.00 72.00 99 GLU A O 1
ATOM 812 N N . MET A 1 100 ? -22.453 -3.707 16.994 1.00 70.88 100 MET A N 1
ATOM 813 C CA . MET A 1 100 ? -22.554 -4.771 17.996 1.00 70.88 100 MET A CA 1
ATOM 814 C C . MET A 1 100 ? -23.158 -4.332 19.335 1.00 70.88 100 MET A C 1
ATOM 816 O O . MET A 1 100 ? -23.460 -5.194 20.155 1.00 70.88 100 MET A O 1
ATOM 820 N N . ASN A 1 101 ? -23.331 -3.025 19.571 1.00 64.62 101 ASN A N 1
ATOM 821 C CA . ASN A 1 101 ? -23.858 -2.473 20.829 1.00 64.62 101 ASN A CA 1
ATOM 822 C C . ASN A 1 101 ? -23.134 -2.995 22.098 1.00 64.62 101 ASN A C 1
ATOM 824 O O . ASN A 1 101 ? -23.784 -3.317 23.093 1.00 64.62 101 ASN A O 1
ATOM 828 N N . ASP A 1 102 ? -21.797 -3.089 22.068 1.00 71.50 102 ASP A N 1
ATOM 829 C CA . ASP A 1 102 ? -20.960 -3.363 23.250 1.00 71.50 102 ASP A CA 1
ATOM 830 C C . ASP A 1 102 ? -20.220 -2.082 23.667 1.00 71.50 102 ASP A C 1
ATOM 832 O O . ASP A 1 102 ? -19.338 -1.596 22.952 1.00 71.50 102 ASP A O 1
ATOM 836 N N . ASP A 1 103 ? -20.543 -1.559 24.853 1.00 70.75 103 ASP A N 1
ATOM 837 C CA . ASP A 1 103 ? -19.950 -0.345 25.433 1.00 70.75 103 ASP A CA 1
ATOM 838 C C . ASP A 1 103 ? -18.411 -0.408 25.533 1.00 70.75 103 ASP A C 1
ATOM 840 O O . ASP A 1 103 ? -17.726 0.618 25.545 1.00 70.75 103 ASP A O 1
ATOM 844 N N . ARG A 1 104 ? -17.823 -1.613 25.578 1.00 69.00 104 ARG A N 1
ATOM 845 C CA . ARG A 1 104 ? -16.363 -1.818 25.595 1.00 69.00 104 ARG A CA 1
ATOM 846 C C . ARG A 1 104 ? -15.715 -1.543 24.237 1.00 69.00 104 ARG A C 1
ATOM 848 O O . ARG A 1 104 ? -14.513 -1.265 24.174 1.00 69.00 104 ARG A O 1
ATOM 855 N N . LEU A 1 105 ? -16.478 -1.648 23.151 1.00 69.38 105 LEU A N 1
ATOM 856 C CA . LEU A 1 105 ? -15.993 -1.498 21.779 1.00 69.38 105 LEU A CA 1
ATOM 857 C C . LEU A 1 105 ? -16.121 -0.071 21.255 1.00 69.38 105 LEU A C 1
ATOM 859 O O . LEU A 1 105 ? -15.397 0.287 20.326 1.00 6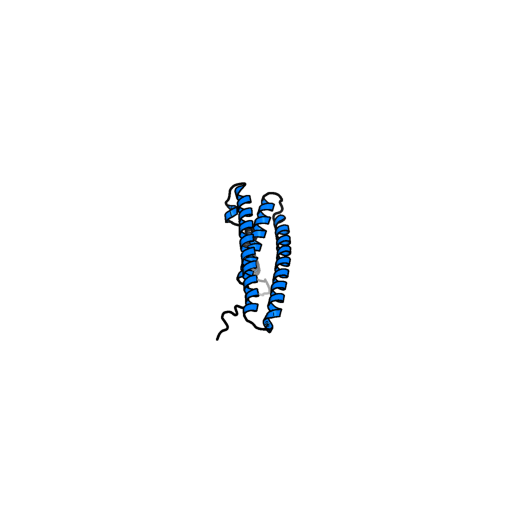9.38 105 LEU A O 1
ATOM 863 N N . ASP A 1 106 ? -16.959 0.757 21.875 1.00 67.50 106 ASP A N 1
ATOM 864 C CA . ASP A 1 106 ? -17.287 2.083 21.351 1.00 67.50 106 ASP A CA 1
ATOM 865 C C . ASP A 1 106 ? -16.041 2.984 21.255 1.00 67.50 106 ASP A C 1
ATOM 867 O O . ASP A 1 106 ? -15.685 3.481 20.187 1.00 67.50 106 ASP A O 1
ATOM 871 N N . THR A 1 107 ? -15.243 3.046 22.327 1.00 77.94 107 THR A N 1
ATOM 872 C CA . THR A 1 107 ? -13.947 3.759 22.308 1.00 77.94 107 THR A CA 1
ATOM 873 C C . THR A 1 107 ? -12.867 3.044 21.485 1.00 77.94 107 THR A C 1
ATOM 875 O O . THR A 1 107 ? -11.916 3.672 21.011 1.00 77.94 107 THR A O 1
ATOM 878 N N . SER A 1 108 ? -13.001 1.731 21.279 1.00 84.75 108 SER A N 1
ATOM 879 C CA . SER A 1 108 ? -12.025 0.924 20.540 1.00 84.75 108 SER A CA 1
ATOM 880 C C . SER A 1 108 ? -12.082 1.188 19.033 1.00 84.75 108 SER A C 1
ATOM 882 O O . SER A 1 108 ? -11.037 1.149 18.378 1.00 84.75 108 SER A O 1
ATOM 884 N N . VAL A 1 109 ? -13.260 1.512 18.486 1.00 88.50 109 VAL A N 1
ATOM 885 C CA . VAL A 1 109 ? -13.439 1.891 17.072 1.00 88.50 109 VAL A CA 1
ATOM 886 C C . VAL A 1 109 ? -12.664 3.159 16.743 1.00 88.50 109 VAL A C 1
ATOM 888 O O . VAL A 1 109 ? -11.837 3.149 15.829 1.00 88.50 109 VAL A O 1
ATOM 891 N N . ASP A 1 110 ? -12.864 4.224 17.517 1.00 89.25 110 ASP A N 1
ATOM 892 C CA . ASP A 1 110 ? -12.194 5.505 17.287 1.00 89.25 110 ASP A CA 1
ATOM 893 C C . ASP A 1 110 ? -10.672 5.380 17.402 1.00 89.25 110 ASP A C 1
ATOM 895 O O . ASP A 1 110 ? -9.926 5.883 16.555 1.00 89.25 110 ASP A O 1
ATOM 899 N N . ILE A 1 111 ? -10.192 4.638 18.406 1.00 91.31 111 ILE A N 1
ATOM 900 C CA . ILE A 1 111 ? -8.762 4.356 18.574 1.00 91.31 111 ILE A CA 1
ATOM 901 C C . ILE A 1 111 ? -8.218 3.572 17.372 1.00 91.31 111 ILE A C 1
ATOM 903 O O . ILE A 1 111 ? -7.140 3.899 16.865 1.00 91.31 111 ILE A O 1
ATOM 907 N N . ALA A 1 112 ? -8.933 2.549 16.897 1.00 92.31 112 ALA A N 1
ATOM 908 C CA . ALA A 1 112 ? -8.509 1.740 15.757 1.00 92.31 112 ALA A CA 1
ATOM 909 C C . ALA A 1 112 ? -8.465 2.559 14.459 1.00 92.31 112 ALA A C 1
ATOM 911 O O . ALA A 1 112 ? -7.467 2.503 13.737 1.00 92.31 112 ALA A O 1
ATOM 912 N N . LEU A 1 113 ? -9.492 3.371 14.192 1.00 93.75 113 LEU A N 1
ATOM 913 C CA . LEU A 1 113 ? -9.5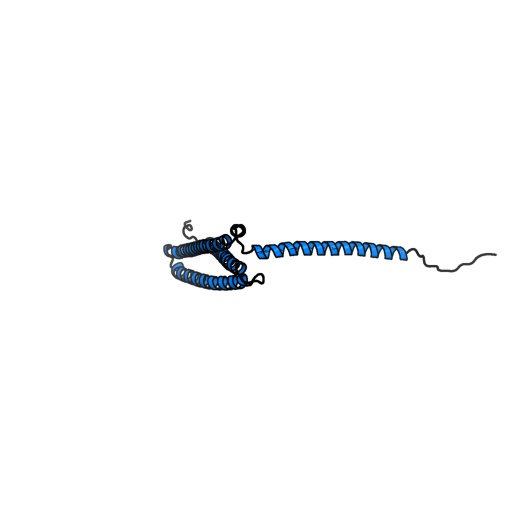30 4.271 13.039 1.00 93.75 113 LEU A CA 1
ATOM 914 C C . LEU A 1 113 ? -8.403 5.305 13.100 1.00 93.75 113 LEU A C 1
ATOM 916 O O . LEU A 1 113 ? -7.715 5.516 12.097 1.00 93.75 113 LEU A O 1
ATOM 920 N N . LYS A 1 114 ? -8.139 5.885 14.278 1.00 95.94 114 LYS A N 1
ATOM 921 C CA . LYS A 1 114 ? -7.038 6.839 14.444 1.00 95.94 114 LYS A CA 1
ATOM 922 C C . LYS A 1 114 ? -5.674 6.189 14.212 1.00 95.94 114 LYS A C 1
ATOM 924 O O . LYS A 1 114 ? -4.806 6.766 13.558 1.00 95.94 114 LYS A O 1
ATOM 929 N N . ARG A 1 115 ? -5.475 4.964 14.704 1.00 95.88 115 ARG A N 1
ATOM 930 C CA . ARG A 1 115 ? -4.239 4.198 14.472 1.00 95.88 115 ARG A CA 1
ATOM 931 C C . ARG A 1 115 ? -4.074 3.797 13.009 1.00 95.88 115 ARG A C 1
ATOM 933 O O . ARG A 1 115 ? -2.953 3.833 12.503 1.00 95.88 115 ARG A O 1
ATOM 940 N N . LEU A 1 116 ? -5.161 3.452 12.320 1.00 96.38 116 LEU A N 1
ATOM 941 C CA . LEU A 1 116 ? -5.145 3.185 10.883 1.00 96.38 116 LEU A CA 1
ATOM 942 C C . LEU A 1 116 ? -4.730 4.435 10.093 1.00 96.38 116 LEU A C 1
ATOM 944 O O . LEU A 1 116 ? -3.863 4.338 9.226 1.00 96.38 116 LEU A O 1
ATOM 948 N N . GLU A 1 117 ? -5.281 5.605 10.426 1.00 97.81 117 GLU A N 1
ATOM 949 C CA . GLU A 1 117 ? -4.891 6.888 9.827 1.00 97.81 117 GLU A CA 1
ATOM 950 C C . GLU A 1 117 ? -3.387 7.154 10.006 1.00 97.81 117 GLU A C 1
ATOM 952 O O . GLU A 1 117 ? -2.667 7.328 9.021 1.00 97.81 117 GLU A O 1
ATOM 957 N N . MET A 1 118 ? -2.879 7.069 11.241 1.00 98.25 118 MET A N 1
ATOM 958 C CA . MET A 1 118 ? -1.449 7.241 11.537 1.00 98.25 118 MET A CA 1
ATOM 959 C C . MET A 1 118 ? -0.563 6.223 10.798 1.00 98.25 118 MET A C 1
ATOM 961 O O . MET A 1 118 ? 0.546 6.542 10.352 1.00 98.25 118 MET A O 1
ATOM 965 N N . SER A 1 119 ? -1.044 4.986 10.653 1.00 97.88 119 SER A N 1
ATOM 966 C CA . SER A 1 119 ? -0.358 3.939 9.896 1.00 97.88 119 SER A CA 1
ATOM 967 C C . SER A 1 119 ? -0.281 4.288 8.405 1.00 97.88 119 SER A C 1
ATOM 969 O O . SER A 1 119 ? 0.775 4.114 7.796 1.00 97.88 119 SER A O 1
ATOM 971 N N . ASN A 1 120 ? -1.347 4.843 7.822 1.00 97.81 120 ASN A N 1
ATOM 972 C CA . ASN A 1 120 ? -1.386 5.253 6.415 1.00 97.81 120 ASN A CA 1
ATOM 973 C C . ASN A 1 120 ? -0.501 6.482 6.133 1.00 97.81 120 ASN A C 1
ATOM 975 O O . ASN A 1 120 ? 0.191 6.530 5.110 1.00 97.81 120 ASN A O 1
ATOM 979 N N . GLU A 1 121 ? -0.440 7.446 7.055 1.00 98.12 121 GLU A N 1
ATOM 980 C CA . GLU A 1 121 ? 0.518 8.557 6.974 1.00 98.12 121 GLU A CA 1
ATOM 981 C C . GLU A 1 121 ? 1.969 8.057 7.003 1.00 98.12 121 GLU A C 1
ATOM 983 O O . GLU A 1 121 ? 2.801 8.460 6.184 1.00 98.12 121 GLU A O 1
ATOM 988 N N . SER A 1 122 ? 2.272 7.134 7.919 1.00 98.38 122 SER A N 1
ATOM 989 C CA . SER A 1 122 ? 3.604 6.534 8.038 1.00 98.38 122 SER A CA 1
ATOM 990 C C . SER A 1 122 ? 3.974 5.737 6.788 1.00 98.38 122 SER A C 1
ATOM 992 O O . SER A 1 122 ? 5.091 5.860 6.283 1.00 98.38 122 SER A O 1
ATOM 994 N N . PHE A 1 123 ? 3.022 4.986 6.230 1.00 98.25 123 PHE A N 1
ATOM 995 C CA . PHE A 1 123 ? 3.202 4.276 4.967 1.00 98.25 123 PHE A CA 1
ATOM 996 C C . PHE A 1 123 ? 3.506 5.236 3.810 1.00 98.25 123 PHE A C 1
ATOM 998 O O . PHE A 1 123 ? 4.406 4.970 3.018 1.00 98.25 123 PHE A O 1
ATOM 1005 N N . THR A 1 124 ? 2.838 6.391 3.744 1.00 97.44 124 THR A N 1
ATOM 1006 C CA . THR A 1 124 ? 3.118 7.412 2.720 1.00 97.44 124 THR A CA 1
ATOM 1007 C C . THR A 1 124 ? 4.567 7.902 2.794 1.00 97.44 124 THR A C 1
ATOM 1009 O O . THR A 1 124 ? 5.238 8.005 1.764 1.00 97.44 124 THR A O 1
ATOM 1012 N N . ARG A 1 125 ? 5.084 8.143 4.007 1.00 97.81 125 ARG A N 1
ATOM 1013 C CA . ARG A 1 125 ? 6.488 8.538 4.230 1.00 97.81 125 ARG A CA 1
ATOM 1014 C C . ARG A 1 125 ? 7.461 7.420 3.857 1.00 97.81 125 ARG A C 1
ATOM 1016 O O . ARG A 1 125 ? 8.447 7.676 3.171 1.00 97.81 125 ARG A O 1
ATOM 1023 N N . TYR A 1 126 ? 7.164 6.185 4.256 1.00 96.81 126 TYR A N 1
ATOM 1024 C CA . TYR A 1 126 ? 7.958 5.009 3.896 1.00 96.81 126 TYR A CA 1
ATOM 1025 C C . TYR A 1 126 ? 8.029 4.819 2.375 1.00 96.81 126 TYR A C 1
ATOM 1027 O O . TYR A 1 126 ? 9.117 4.704 1.816 1.00 96.81 126 TYR A O 1
ATOM 1035 N N . ARG A 1 127 ? 6.884 4.883 1.689 1.00 95.44 127 ARG A N 1
ATOM 1036 C CA . ARG A 1 127 ? 6.780 4.785 0.229 1.00 95.44 127 ARG A CA 1
ATOM 1037 C C . ARG A 1 127 ? 7.585 5.880 -0.470 1.00 95.44 127 ARG A C 1
ATOM 1039 O O . ARG A 1 127 ? 8.300 5.598 -1.428 1.00 95.44 127 ARG A O 1
ATOM 1046 N N . PHE A 1 128 ? 7.533 7.113 0.042 1.00 94.38 128 PHE A N 1
ATOM 1047 C CA . PHE A 1 128 ? 8.350 8.220 -0.457 1.00 94.38 128 PHE A CA 1
ATOM 1048 C C . PHE A 1 128 ? 9.860 7.971 -0.286 1.00 94.38 128 PHE A C 1
ATOM 1050 O O . PHE A 1 128 ? 10.635 8.232 -1.208 1.00 94.38 128 PHE A O 1
ATOM 1057 N N . ALA A 1 129 ? 10.296 7.454 0.863 1.00 94.12 129 ALA A N 1
ATOM 1058 C CA . ALA A 1 129 ? 11.705 7.137 1.089 1.00 94.12 129 ALA A CA 1
ATOM 1059 C C . ALA A 1 129 ? 12.185 6.010 0.157 1.00 94.12 129 ALA A C 1
ATOM 1061 O O . ALA A 1 129 ? 13.220 6.146 -0.495 1.00 94.12 129 ALA A O 1
ATOM 1062 N N . GLN A 1 130 ? 11.393 4.943 0.020 1.00 91.12 130 GLN A N 1
ATOM 1063 C CA . GLN A 1 130 ? 11.716 3.802 -0.839 1.00 91.12 130 GLN A CA 1
ATOM 1064 C C . GLN A 1 130 ? 11.811 4.188 -2.315 1.00 91.12 130 GLN A C 1
ATOM 1066 O O . GLN A 1 130 ? 12.797 3.852 -2.966 1.00 91.12 130 GLN A O 1
ATOM 1071 N N . ARG A 1 131 ? 10.854 4.965 -2.843 1.00 88.81 131 ARG A N 1
ATOM 1072 C CA . ARG A 1 131 ? 10.929 5.421 -4.242 1.00 88.81 131 ARG A CA 1
ATOM 1073 C C . ARG A 1 131 ? 12.126 6.344 -4.490 1.00 88.81 131 ARG A C 1
ATOM 1075 O O . ARG A 1 131 ? 12.702 6.311 -5.572 1.00 88.81 131 ARG A O 1
ATOM 1082 N N . SER A 1 132 ? 12.506 7.157 -3.497 1.00 88.00 132 SER A N 1
ATOM 1083 C CA . SER A 1 132 ? 13.663 8.058 -3.602 1.00 88.00 132 SER A CA 1
ATOM 1084 C C . SER A 1 132 ? 14.963 7.260 -3.654 1.00 88.00 132 SER A C 1
ATOM 1086 O O . SER A 1 132 ? 15.863 7.583 -4.423 1.00 88.00 132 SER A O 1
ATOM 1088 N N . PHE A 1 133 ? 15.041 6.168 -2.892 1.00 85.06 133 PHE A N 1
ATOM 1089 C CA . PHE A 1 133 ? 16.140 5.217 -2.998 1.00 85.06 133 PHE A CA 1
ATOM 1090 C C . PHE A 1 133 ? 16.128 4.473 -4.346 1.00 85.06 133 PHE A C 1
ATOM 1092 O O . PHE A 1 133 ? 17.149 4.434 -5.032 1.00 85.06 133 PHE A O 1
ATOM 1099 N N . ALA A 1 134 ? 14.970 3.965 -4.784 1.00 83.75 134 ALA A N 1
ATOM 1100 C CA . ALA A 1 134 ? 14.810 3.272 -6.066 1.00 83.75 134 ALA A CA 1
ATOM 1101 C C . ALA A 1 134 ? 15.192 4.146 -7.274 1.00 83.75 134 ALA A C 1
ATOM 1103 O O . ALA A 1 134 ? 15.737 3.641 -8.255 1.00 83.75 134 ALA A O 1
ATOM 1104 N N . GLN A 1 135 ? 14.967 5.461 -7.187 1.00 81.94 135 GLN A N 1
ATOM 1105 C CA . GLN A 1 135 ? 15.393 6.431 -8.195 1.00 81.94 135 GLN A CA 1
ATOM 1106 C C . GLN A 1 135 ? 16.912 6.401 -8.435 1.00 81.94 135 GLN A C 1
ATOM 1108 O O . GLN A 1 135 ? 17.350 6.554 -9.578 1.00 81.94 135 GLN A O 1
ATOM 1113 N N . MET A 1 136 ? 17.691 6.217 -7.365 1.00 77.50 136 MET A N 1
ATOM 1114 C CA . MET A 1 136 ? 19.159 6.224 -7.375 1.00 77.50 136 MET A CA 1
ATOM 1115 C C . MET A 1 136 ? 19.762 4.837 -7.614 1.00 77.50 136 MET A C 1
ATOM 1117 O O . MET A 1 136 ? 20.938 4.714 -7.968 1.00 77.50 136 MET A O 1
ATOM 1121 N N . TRP A 1 137 ? 18.966 3.783 -7.438 1.00 71.00 137 TRP A N 1
ATOM 1122 C CA . TRP A 1 137 ? 19.395 2.410 -7.665 1.00 71.00 137 TRP A CA 1
ATOM 1123 C C . TRP A 1 137 ? 19.868 2.241 -9.114 1.00 71.00 137 TRP A C 1
ATOM 1125 O O . TRP A 1 137 ? 19.155 2.586 -10.054 1.00 71.00 137 TRP A O 1
ATOM 1135 N N . GLY A 1 138 ? 21.081 1.717 -9.307 1.00 60.84 138 GLY A N 1
ATOM 1136 C CA . GLY A 1 138 ? 21.630 1.400 -10.630 1.00 60.84 138 GLY A CA 1
ATOM 1137 C C . GLY A 1 138 ? 22.468 2.513 -11.264 1.00 60.84 138 GLY A C 1
ATOM 1138 O O . GLY A 1 138 ? 22.789 2.410 -12.443 1.00 60.84 138 GLY A O 1
ATOM 1139 N N . GLY A 1 139 ? 22.822 3.562 -10.511 1.00 59.62 139 GLY A N 1
ATOM 1140 C CA . GLY A 1 139 ? 23.895 4.498 -10.876 1.00 59.62 139 GLY A CA 1
ATOM 1141 C C . GLY A 1 139 ? 23.624 5.411 -12.079 1.00 59.62 139 GLY A C 1
ATOM 1142 O O . GLY A 1 139 ? 24.560 6.021 -12.587 1.00 59.62 139 GLY A O 1
ATOM 1143 N N . GLY A 1 140 ? 22.376 5.528 -12.544 1.00 56.91 140 GLY A N 1
ATOM 1144 C CA . GLY A 1 140 ? 22.031 6.330 -13.721 1.00 56.91 140 GLY A CA 1
ATOM 1145 C C . GLY A 1 140 ? 20.667 7.011 -13.614 1.00 56.91 140 GLY A C 1
ATOM 1146 O O . GLY A 1 140 ? 19.682 6.385 -13.224 1.00 56.91 140 GLY A O 1
ATOM 1147 N N . GLY A 1 141 ? 20.615 8.296 -13.981 1.00 62.31 141 GLY A N 1
ATOM 1148 C CA . GLY A 1 141 ? 19.375 9.062 -14.167 1.00 62.31 141 GLY A CA 1
ATOM 1149 C C . GLY A 1 141 ? 18.679 8.762 -15.506 1.00 62.31 141 GLY A C 1
ATOM 1150 O O . GLY A 1 141 ? 19.125 7.923 -16.284 1.00 62.31 141 GLY A O 1
ATOM 1151 N N . GLY A 1 142 ? 17.575 9.455 -15.800 1.00 62.88 142 GLY A N 1
ATOM 1152 C CA . GLY A 1 142 ? 16.851 9.333 -17.078 1.00 62.88 142 GLY A CA 1
ATOM 1153 C C . GLY A 1 142 ? 15.663 8.360 -17.051 1.00 62.88 142 GLY A C 1
ATOM 1154 O O . GLY A 1 142 ? 15.076 8.105 -16.002 1.00 62.88 142 GLY A O 1
ATOM 1155 N N . MET A 1 143 ? 15.267 7.824 -18.211 1.00 59.56 143 MET A N 1
ATOM 1156 C CA . MET A 1 143 ? 14.034 7.027 -18.368 1.00 59.56 143 MET A CA 1
ATOM 1157 C C . MET A 1 143 ? 13.999 5.770 -17.478 1.00 59.56 143 MET A C 1
ATOM 1159 O O . MET A 1 143 ? 12.960 5.462 -16.891 1.00 59.56 143 MET A O 1
ATOM 1163 N N . ALA A 1 144 ? 15.141 5.100 -17.293 1.00 67.06 144 ALA A N 1
ATOM 1164 C CA . ALA A 1 144 ? 15.282 3.968 -16.372 1.00 67.06 144 ALA A CA 1
ATOM 1165 C C . ALA A 1 144 ? 15.020 4.358 -14.904 1.00 67.06 144 ALA A C 1
ATOM 1167 O O . ALA A 1 144 ? 14.500 3.565 -14.131 1.00 67.06 144 ALA A O 1
ATOM 1168 N N . SER A 1 145 ? 15.331 5.598 -14.523 1.00 72.88 145 SER A N 1
ATOM 1169 C CA . SER A 1 145 ? 15.060 6.122 -13.182 1.00 72.88 145 SER A CA 1
ATOM 1170 C C . SER A 1 145 ? 13.558 6.375 -12.974 1.00 72.88 145 SER A C 1
ATOM 1172 O O . SER A 1 145 ? 13.006 6.033 -11.932 1.00 72.88 145 SER A O 1
ATOM 1174 N N . SER A 1 146 ? 12.857 6.889 -13.995 1.00 74.81 146 SER A N 1
ATOM 1175 C CA . SER A 1 146 ? 11.407 7.139 -13.914 1.00 74.81 146 SER A CA 1
ATOM 1176 C C . SER A 1 146 ? 10.562 5.862 -13.828 1.00 74.81 146 SER A C 1
ATOM 1178 O O . SER A 1 146 ? 9.618 5.803 -13.044 1.00 74.81 146 SER A O 1
ATOM 1180 N N . THR A 1 147 ? 10.921 4.816 -14.576 1.00 81.25 147 THR A N 1
ATOM 1181 C CA . THR A 1 147 ? 10.206 3.529 -14.553 1.00 81.25 147 THR A CA 1
ATOM 1182 C C . THR A 1 147 ? 10.378 2.814 -13.215 1.00 81.25 147 THR A C 1
ATOM 1184 O O . THR A 1 147 ? 9.392 2.326 -12.671 1.00 81.25 147 THR A O 1
ATOM 1187 N N . ARG A 1 148 ? 11.580 2.864 -12.620 1.00 83.06 148 ARG A N 1
ATOM 1188 C CA . ARG A 1 148 ? 11.850 2.352 -11.263 1.00 83.06 148 ARG A CA 1
ATOM 1189 C C . ARG A 1 148 ? 11.000 3.024 -10.187 1.00 83.06 148 ARG A C 1
ATOM 1191 O O . ARG A 1 148 ? 10.556 2.352 -9.263 1.00 83.06 148 ARG A O 1
ATOM 1198 N N . ILE A 1 149 ? 10.755 4.335 -10.292 1.00 87.62 149 ILE A N 1
ATOM 1199 C CA . ILE A 1 149 ? 9.885 5.047 -9.341 1.00 87.62 149 ILE A CA 1
ATOM 1200 C C . ILE A 1 149 ? 8.462 4.492 -9.411 1.00 87.62 149 ILE A C 1
ATOM 1202 O O . ILE A 1 149 ? 7.900 4.130 -8.378 1.00 87.62 149 ILE A O 1
ATOM 1206 N N . TYR A 1 150 ? 7.888 4.416 -10.615 1.00 90.00 150 TYR A N 1
ATOM 1207 C CA . TYR A 1 150 ? 6.519 3.930 -10.800 1.00 90.00 150 TYR A CA 1
ATOM 1208 C C . TYR A 1 150 ? 6.361 2.492 -10.323 1.00 90.00 150 TYR A C 1
ATOM 1210 O O . TYR A 1 150 ? 5.401 2.168 -9.628 1.00 90.00 150 TYR A O 1
ATOM 1218 N N . SER A 1 151 ? 7.330 1.649 -10.659 1.00 87.75 151 SER A N 1
ATOM 1219 C CA . SER A 1 151 ? 7.289 0.230 -10.360 1.00 87.75 151 SER A CA 1
ATOM 1220 C C . SER A 1 151 ? 7.489 -0.053 -8.862 1.00 87.75 151 SER A C 1
ATOM 1222 O O . SER A 1 151 ? 6.745 -0.839 -8.276 1.00 87.75 151 SER A O 1
ATOM 1224 N N . CYS A 1 152 ? 8.402 0.673 -8.204 1.00 90.38 152 CYS A N 1
ATOM 1225 C CA . CYS A 1 152 ? 8.571 0.647 -6.750 1.00 90.38 152 CYS A CA 1
ATOM 1226 C C . CYS A 1 152 ? 7.286 1.074 -6.032 1.00 90.38 152 CYS A C 1
ATOM 1228 O O . CYS A 1 152 ? 6.814 0.383 -5.128 1.00 90.38 152 CYS A O 1
ATOM 1230 N N . GLU A 1 153 ? 6.683 2.187 -6.453 1.00 93.00 153 GLU A N 1
ATOM 1231 C CA . GLU A 1 153 ? 5.459 2.686 -5.831 1.00 93.00 153 GLU A CA 1
ATOM 1232 C C . GLU A 1 153 ? 4.289 1.705 -6.022 1.00 93.00 153 GLU A C 1
ATOM 1234 O O . GLU A 1 153 ? 3.559 1.429 -5.067 1.00 93.00 153 GLU A O 1
ATOM 1239 N N . ALA A 1 154 ? 4.165 1.106 -7.211 1.00 94.06 154 ALA A N 1
ATOM 1240 C CA . ALA A 1 154 ? 3.132 0.121 -7.504 1.00 94.06 154 ALA A CA 1
ATOM 1241 C C . ALA A 1 154 ? 3.271 -1.160 -6.670 1.00 94.06 154 ALA A C 1
ATOM 1243 O O . ALA A 1 154 ? 2.289 -1.646 -6.106 1.00 94.06 154 ALA A O 1
ATOM 1244 N N . TYR A 1 155 ? 4.490 -1.682 -6.533 1.00 93.12 155 TYR A N 1
ATOM 1245 C CA . TYR A 1 155 ? 4.774 -2.833 -5.678 1.00 93.12 155 TYR A CA 1
ATOM 1246 C C . TYR A 1 155 ? 4.387 -2.566 -4.217 1.00 93.12 155 TYR A C 1
ATOM 1248 O O . TYR A 1 155 ? 3.656 -3.349 -3.608 1.00 93.12 155 TYR A O 1
ATOM 1256 N N . LEU A 1 156 ? 4.810 -1.425 -3.666 1.00 95.56 156 LEU A N 1
ATOM 1257 C CA . LEU A 1 156 ? 4.521 -1.062 -2.277 1.00 95.56 156 LEU A CA 1
ATOM 1258 C C . LEU A 1 156 ? 3.020 -0.888 -2.020 1.00 95.56 156 LEU A C 1
ATOM 1260 O O . LEU A 1 156 ? 2.528 -1.300 -0.968 1.00 95.56 156 LEU A O 1
ATOM 1264 N N . ASN A 1 157 ? 2.283 -0.322 -2.978 1.00 97.44 157 ASN A N 1
ATOM 1265 C CA . ASN A 1 157 ? 0.827 -0.208 -2.899 1.00 97.44 157 ASN A CA 1
ATOM 1266 C C . ASN A 1 157 ? 0.147 -1.576 -2.774 1.00 97.44 157 ASN A C 1
ATOM 1268 O O . ASN A 1 157 ? -0.733 -1.738 -1.930 1.00 97.44 157 ASN A O 1
ATOM 1272 N N . ARG A 1 158 ? 0.576 -2.563 -3.569 1.00 96.19 158 ARG A N 1
ATOM 1273 C CA . ARG A 1 158 ? 0.014 -3.923 -3.545 1.00 96.19 158 ARG A CA 1
ATOM 1274 C C . ARG A 1 158 ? 0.336 -4.660 -2.257 1.00 96.19 158 ARG A C 1
ATOM 1276 O O . ARG A 1 158 ? -0.566 -5.216 -1.642 1.00 96.19 158 ARG A O 1
ATOM 1283 N N . GLN A 1 159 ? 1.585 -4.578 -1.800 1.00 95.81 159 GLN A N 1
ATOM 1284 C CA . GLN A 1 159 ? 1.998 -5.147 -0.514 1.00 95.81 159 GLN A CA 1
ATOM 1285 C C . GLN A 1 159 ? 1.155 -4.589 0.638 1.00 95.81 159 GLN A C 1
ATOM 1287 O O . GLN A 1 159 ? 0.665 -5.329 1.491 1.00 95.81 159 GLN A O 1
ATOM 1292 N N . ARG A 1 160 ? 0.911 -3.275 0.646 1.00 97.81 160 ARG A N 1
ATOM 1293 C CA . ARG A 1 160 ? 0.048 -2.659 1.655 1.00 97.81 160 ARG A CA 1
ATOM 1294 C C . ARG A 1 160 ? -1.418 -3.069 1.496 1.00 97.81 160 ARG A C 1
ATOM 1296 O O . ARG A 1 160 ? -2.070 -3.332 2.502 1.00 97.81 160 ARG A O 1
ATOM 1303 N N . ALA A 1 161 ? -1.938 -3.141 0.271 1.00 98.31 161 ALA A N 1
ATOM 1304 C CA . ALA A 1 161 ? -3.298 -3.609 0.014 1.00 98.31 161 ALA A CA 1
ATOM 1305 C C . ALA A 1 161 ? -3.511 -5.040 0.533 1.00 98.31 161 ALA A C 1
ATOM 1307 O O . ALA A 1 161 ? -4.515 -5.312 1.188 1.00 98.31 161 ALA A O 1
ATOM 1308 N N . GLU A 1 162 ? -2.550 -5.933 0.296 1.00 96.88 162 GLU A N 1
ATOM 1309 C CA . GLU A 1 162 ? -2.557 -7.307 0.796 1.00 96.88 162 GLU A CA 1
ATOM 1310 C C . GLU A 1 162 ? -2.563 -7.348 2.329 1.00 96.88 162 GLU A C 1
ATOM 1312 O O . GLU A 1 162 ? -3.422 -8.002 2.920 1.00 96.88 162 GLU A O 1
ATOM 1317 N N . GLN A 1 163 ? -1.682 -6.583 2.982 1.00 96.38 163 GLN A N 1
ATOM 1318 C CA . GLN A 1 163 ? -1.654 -6.470 4.445 1.00 96.38 163 GLN A CA 1
ATOM 1319 C C . GLN A 1 163 ? -2.989 -5.985 5.022 1.00 96.38 163 GLN A C 1
ATOM 1321 O O . GLN A 1 163 ? -3.441 -6.504 6.037 1.00 96.38 163 GLN A O 1
ATOM 1326 N N . LEU A 1 164 ? -3.624 -4.988 4.396 1.00 96.94 164 LEU A N 1
ATOM 1327 C CA . LEU A 1 164 ? -4.897 -4.436 4.867 1.00 96.94 164 LEU A CA 1
ATOM 1328 C C . LEU A 1 164 ? -6.069 -5.397 4.635 1.00 96.94 164 LEU A C 1
ATOM 1330 O O . LEU A 1 164 ? -6.924 -5.534 5.506 1.00 96.94 164 LEU A O 1
ATOM 1334 N N . ASN A 1 165 ? -6.116 -6.075 3.488 1.00 94.75 165 ASN A N 1
ATOM 1335 C CA . ASN A 1 165 ? -7.175 -7.041 3.192 1.00 94.75 165 ASN A CA 1
ATOM 1336 C C . ASN A 1 165 ? -7.095 -8.266 4.113 1.00 94.75 165 ASN A C 1
ATOM 1338 O O . ASN A 1 165 ? -8.126 -8.726 4.599 1.00 94.75 165 ASN A O 1
ATOM 1342 N N . ASN A 1 166 ? -5.880 -8.735 4.401 1.00 92.94 166 ASN A N 1
ATOM 1343 C CA . ASN A 1 166 ? -5.627 -9.901 5.248 1.00 92.94 166 ASN A CA 1
ATOM 1344 C C . ASN A 1 166 ? -5.409 -9.549 6.725 1.00 92.94 166 ASN A C 1
ATOM 1346 O O . ASN A 1 166 ? -5.073 -10.420 7.527 1.00 92.94 166 ASN A O 1
ATOM 1350 N N . ALA A 1 167 ? -5.589 -8.283 7.109 1.00 90.25 167 ALA A N 1
ATOM 1351 C CA . ALA A 1 167 ? -5.508 -7.890 8.503 1.00 90.25 167 ALA A CA 1
ATOM 1352 C C . ALA A 1 167 ? -6.544 -8.678 9.317 1.00 90.25 167 ALA A C 1
ATOM 1354 O O . ALA A 1 167 ? -7.734 -8.724 8.968 1.00 90.25 167 ALA A O 1
ATOM 1355 N N . ASN A 1 168 ? -6.076 -9.273 10.415 1.00 87.25 168 ASN A N 1
ATOM 1356 C CA . ASN A 1 168 ? -6.923 -9.949 11.386 1.00 87.25 168 ASN A CA 1
ATOM 1357 C C . ASN A 1 168 ? -7.700 -8.905 12.200 1.00 87.25 168 ASN A C 1
ATOM 1359 O O . ASN A 1 168 ? -7.319 -8.525 13.305 1.00 87.25 168 ASN A O 1
ATOM 1363 N N . VAL A 1 169 ? -8.751 -8.375 11.586 1.00 82.06 169 VAL A N 1
ATOM 1364 C CA . VAL A 1 169 ? -9.767 -7.552 12.235 1.00 82.06 169 VAL A CA 1
ATOM 1365 C C . VAL A 1 169 ? -10.897 -8.491 12.588 1.00 82.06 169 VAL A C 1
ATOM 1367 O O . VAL A 1 169 ? -11.449 -9.119 11.680 1.00 82.06 169 VAL A O 1
ATOM 1370 N N . ALA A 1 170 ? -11.183 -8.575 13.888 1.00 72.50 170 ALA A N 1
ATOM 1371 C CA . ALA A 1 170 ? -12.222 -9.425 14.439 1.00 72.50 170 ALA A CA 1
ATOM 1372 C C . ALA A 1 170 ? -13.527 -9.249 13.654 1.00 72.50 170 ALA A C 1
ATOM 1374 O O . ALA A 1 170 ? -13.993 -8.123 13.437 1.00 72.50 170 ALA A O 1
ATOM 1375 N N . ASP A 1 171 ? -14.049 -10.380 13.190 1.00 63.59 171 ASP A N 1
ATOM 1376 C CA . ASP A 1 171 ? -15.342 -10.480 12.538 1.00 63.59 171 ASP A CA 1
ATOM 1377 C C . ASP A 1 171 ? -16.347 -10.972 13.571 1.00 63.59 171 ASP A C 1
ATOM 1379 O O . ASP A 1 171 ? -16.566 -12.162 13.750 1.00 63.59 171 ASP A O 1
ATOM 1383 N N . PHE A 1 172 ? -16.935 -10.029 14.292 1.00 61.12 172 PHE A N 1
ATOM 1384 C CA . PHE A 1 172 ? -17.907 -10.335 15.332 1.00 61.12 172 PHE A CA 1
ATOM 1385 C C . PHE A 1 172 ? -19.301 -10.667 14.771 1.00 61.12 172 PHE A C 1
ATOM 1387 O O . PHE A 1 172 ? -20.264 -10.753 15.526 1.00 61.12 172 PHE A O 1
ATOM 1394 N N . SER A 1 173 ? -19.439 -10.844 13.448 1.00 55.06 173 SER A N 1
ATOM 1395 C CA . SER A 1 173 ? -20.691 -11.317 12.848 1.00 55.06 173 SER A CA 1
ATOM 1396 C C . SER A 1 173 ? -20.937 -12.817 13.056 1.00 55.06 173 SER A C 1
ATOM 1398 O O . SER A 1 173 ? -22.045 -13.282 12.794 1.00 55.06 173 SER A O 1
ATOM 1400 N N . THR A 1 174 ? -19.937 -13.564 13.544 1.00 49.28 174 THR A N 1
ATOM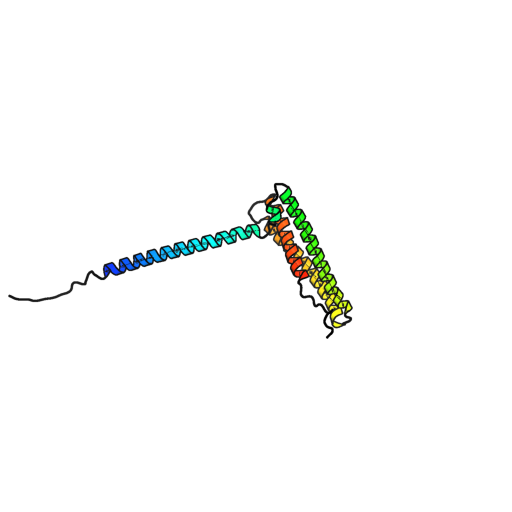 1401 C CA . THR A 1 174 ? -19.999 -15.024 13.730 1.00 49.2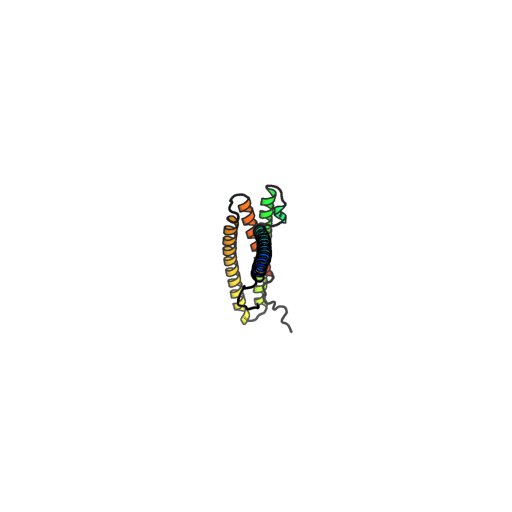8 174 THR A CA 1
ATOM 1402 C C . THR A 1 174 ? -19.970 -15.500 15.184 1.00 49.28 174 THR A C 1
ATOM 1404 O O . THR A 1 174 ? -20.121 -16.696 15.404 1.00 49.28 174 THR A O 1
ATOM 1407 N N . ASP A 1 175 ? -19.827 -14.616 16.177 1.00 45.56 175 ASP A N 1
ATOM 1408 C CA . ASP A 1 175 ? -19.771 -15.005 17.601 1.00 45.56 175 ASP A CA 1
ATOM 1409 C C . ASP A 1 175 ? -21.180 -15.120 18.212 1.00 45.56 175 ASP A C 1
ATOM 1411 O O . ASP A 1 175 ? -21.516 -14.498 19.220 1.00 45.56 175 ASP A O 1
ATOM 1415 N N . GLY A 1 176 ? -22.025 -15.901 17.543 1.00 46.06 176 GLY A N 1
ATOM 1416 C CA . GLY A 1 176 ? -23.327 -16.337 18.026 1.00 46.06 176 GLY A CA 1
ATOM 1417 C C . GLY A 1 176 ? -23.358 -17.853 18.155 1.00 46.06 176 GLY A C 1
ATOM 1418 O O . GLY A 1 176 ? -24.059 -18.487 17.377 1.00 46.06 176 GLY A O 1
ATOM 1419 N N . ASP A 1 177 ? -22.600 -18.394 19.110 1.00 36.72 177 ASP A N 1
ATOM 1420 C CA . ASP A 1 177 ? -22.781 -19.734 19.693 1.00 36.72 177 ASP A CA 1
ATOM 1421 C C . ASP A 1 177 ? -22.590 -19.658 21.219 1.00 36.72 177 ASP A C 1
ATOM 1423 O O . ASP A 1 177 ? -21.544 -19.131 21.668 1.00 36.72 177 ASP A O 1
#

Sequence (177 aa):
MSVSHRSSIYREDEVCLFYNYDQAELKTMRKFIIAISTLYFIFYSEVSKASSDYYLNSLCASAEGSQVVDCYKNDLLASNVELKKAEKNITMRIKKWHEMNDDRLDTSVDIALKRLEMSNESFTRYRFAQRSFAQMWGGGGGMASSTRIYSCEAYLNRQRAEQLNNANVADFSTDGD

Foldseek 3Di:
DDDDDDDDDDDPPPPVVVVVVVVVVVVVVVVVVVVVVVVVVVVVVVVVVCVLPVQDPVVLVPDDDPSSLVVLVVLLVVLQVLLVVLLVVLLVLLVCQVVVPDPVSPVVSVVVVVVSVVVVVVLVVVLVVQLVVQLPPPPDHDPSSSSSSSSSSSVSSVVNSVCSNPPPRDDPPPPPD

pLDDT: mean 74.11, std 19.9, range [28.61, 98.56]

Secondary structure (DSSP, 8-state):
-----------GGGHHHHHHHHHHHHHHHHHHHHHHHHHHHHHHHHHHHHHHHSS--HHHHTS-THHHHHHHHHHHHHHHHHHHHHHHHHHHHHHGGGGG--HHHHHHHHHHHHHHHHHHHHHHHHHHHHHHHHHHTTS--SHHHHHHHHHHHHHHHHHHHHHHHT-----TTS---